Protein AF-A0A7S3CFL9-F1 (afdb_monomer_lite)

Sequence (138 aa):
MNDPKVARIACIVLEFRRLSQVVSKYIDADWLRECELRRDAEGRRGGGTLLEVHCRWNQTSTATGRLSCSDPNLQAVTKYTQSLQAGGQGGGEKINIRDAFVAKQGATRLLALDYSQIEIRLLAHLSGCGKLCGVLNA

Foldseek 3Di:
DPDVVVVVVVVVVVLVVVVVVCCDQQPVDVLVVVQVVVDVVVPPPPVDPDTDHDWDWDQPPDPVRDIFTPSPGPVPQDPDWRWQPDPPDDDTDTDHSCVSDADDPPDDGDDDDDDDPVVLVVVCVVVVPPVSVVVVVD

InterPro domains:
  IPR001098 DNA-directed DNA polymerase, family A, palm domain [PF00476] (8-134)
  IPR002298 DNA polymerase A [PR00868] (53-75)
  IPR002298 DNA polymerase A [PR00868] (109-132)
  IPR002298 DNA polymerase A [PTHR10133] (9-138)
  IPR043502 DNA/RNA polymerase superfamily [SSF56672] (9-137)

Structure (mmCIF, N/CA/C/O backbone):
data_AF-A0A7S3CFL9-F1
#
_entry.id   AF-A0A7S3CFL9-F1
#
loop_
_atom_site.group_PDB
_atom_site.id
_atom_site.type_symbol
_atom_site.label_atom_id
_atom_site.label_alt_id
_atom_site.label_comp_id
_atom_site.label_asym_id
_atom_site.label_entity_id
_atom_site.label_seq_id
_atom_site.pdbx_PDB_ins_code
_atom_site.Cartn_x
_atom_site.Cartn_y
_atom_site.Cartn_z
_atom_site.occupancy
_atom_site.B_iso_or_equiv
_atom_site.auth_seq_id
_atom_site.auth_comp_id
_atom_site.auth_asym_id
_atom_site.auth_atom_id
_atom_site.pdbx_PDB_model_num
ATOM 1 N N . MET A 1 1 ? 33.555 -9.089 11.979 1.00 52.19 1 MET A N 1
ATOM 2 C CA . MET A 1 1 ? 32.338 -8.713 11.219 1.00 52.19 1 MET A CA 1
ATOM 3 C C . MET A 1 1 ? 31.111 -9.593 11.501 1.00 52.19 1 MET A C 1
ATOM 5 O O . MET A 1 1 ? 30.032 -9.160 11.137 1.00 52.19 1 MET A O 1
ATOM 9 N N . ASN A 1 2 ? 31.220 -10.734 12.204 1.00 67.50 2 ASN A N 1
ATOM 10 C CA . ASN A 1 2 ? 30.080 -11.570 12.636 1.00 67.50 2 ASN A CA 1
ATOM 11 C C . ASN A 1 2 ? 29.977 -11.640 14.173 1.00 67.50 2 ASN A C 1
ATOM 13 O O . ASN A 1 2 ? 29.961 -12.722 14.750 1.00 67.50 2 ASN A O 1
ATOM 17 N N . ASP A 1 3 ? 29.973 -10.494 14.864 1.00 84.56 3 ASP A N 1
ATOM 18 C CA . ASP A 1 3 ? 29.689 -10.519 16.304 1.00 84.56 3 ASP A 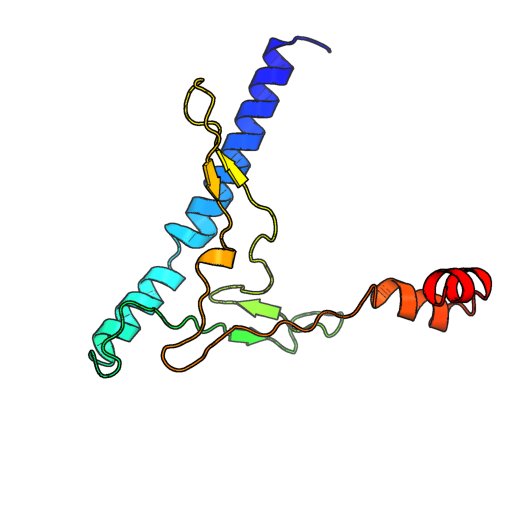CA 1
ATOM 19 C C . ASP A 1 3 ? 28.167 -10.695 16.500 1.00 84.56 3 ASP A C 1
ATOM 21 O O . ASP A 1 3 ? 27.397 -9.822 16.074 1.00 84.56 3 ASP A O 1
ATOM 25 N N . PRO A 1 4 ? 27.704 -11.792 17.129 1.00 84.06 4 PRO A N 1
ATOM 26 C CA . PRO A 1 4 ? 26.281 -12.035 17.363 1.00 84.06 4 PRO A CA 1
ATOM 27 C C . PRO A 1 4 ? 25.609 -10.925 18.186 1.00 84.06 4 PRO A C 1
ATOM 29 O O . PRO A 1 4 ? 24.405 -10.704 18.050 1.00 84.06 4 PRO A O 1
ATOM 32 N N . LYS A 1 5 ? 26.363 -10.173 18.999 1.00 85.94 5 LYS A N 1
ATOM 33 C CA . LYS A 1 5 ? 25.841 -9.008 19.727 1.00 85.94 5 LYS A CA 1
ATOM 34 C C . LYS A 1 5 ? 25.504 -7.856 18.785 1.00 85.94 5 LYS A C 1
ATOM 36 O O . LYS A 1 5 ? 24.455 -7.237 18.944 1.00 85.94 5 LYS A O 1
ATOM 41 N N . VAL A 1 6 ? 26.343 -7.600 17.780 1.00 87.50 6 VAL A N 1
ATOM 42 C CA . VAL A 1 6 ? 26.111 -6.542 16.781 1.00 87.50 6 VAL A CA 1
ATOM 43 C C . VAL A 1 6 ? 24.888 -6.873 15.928 1.00 87.50 6 VAL A C 1
ATOM 45 O O . VAL A 1 6 ? 24.036 -6.009 15.725 1.00 87.50 6 VAL A O 1
ATOM 48 N N . ALA A 1 7 ? 24.744 -8.133 15.506 1.00 86.62 7 ALA A N 1
ATOM 49 C CA . ALA A 1 7 ? 23.555 -8.591 14.788 1.00 86.62 7 ALA A CA 1
ATOM 50 C C . ALA A 1 7 ? 22.275 -8.402 15.623 1.00 86.62 7 ALA A C 1
ATOM 52 O O . ALA A 1 7 ? 21.272 -7.894 15.123 1.00 86.62 7 ALA A O 1
ATOM 53 N N . ARG A 1 8 ? 22.324 -8.730 16.921 1.00 87.12 8 ARG A N 1
ATOM 54 C CA . ARG A 1 8 ? 21.188 -8.546 17.834 1.00 87.12 8 ARG A CA 1
ATOM 55 C C . ARG A 1 8 ? 20.805 -7.075 18.008 1.00 87.12 8 ARG A C 1
ATOM 57 O O . ARG A 1 8 ? 19.620 -6.757 17.965 1.00 87.12 8 ARG A O 1
ATOM 64 N N . ILE A 1 9 ? 21.784 -6.183 18.167 1.00 89.69 9 ILE A N 1
ATOM 65 C CA . ILE A 1 9 ? 21.538 -4.735 18.262 1.00 89.69 9 ILE A CA 1
ATOM 66 C C . ILE A 1 9 ? 20.905 -4.218 16.967 1.00 89.69 9 ILE A C 1
ATOM 68 O O . ILE A 1 9 ? 19.914 -3.496 17.027 1.00 89.69 9 ILE A O 1
ATOM 72 N N . ALA A 1 10 ? 21.421 -4.622 15.803 1.00 89.56 10 ALA A N 1
ATOM 73 C CA . ALA A 1 10 ? 20.856 -4.225 14.516 1.00 89.56 10 ALA A CA 1
ATOM 74 C C . ALA A 1 10 ? 19.385 -4.657 14.377 1.00 89.56 10 ALA A C 1
ATOM 76 O O . ALA A 1 10 ? 18.551 -3.846 13.978 1.00 89.56 10 ALA A O 1
ATOM 77 N N . CYS A 1 11 ? 19.044 -5.889 14.772 1.00 87.06 11 CYS A N 1
ATOM 78 C CA . CYS A 1 11 ? 17.658 -6.363 14.782 1.00 87.06 11 CYS A CA 1
ATOM 79 C C . CYS A 1 11 ? 16.757 -5.509 15.684 1.00 87.06 11 CYS A C 1
ATOM 81 O O . CYS A 1 11 ? 15.701 -5.069 15.233 1.00 87.06 11 CYS A O 1
ATOM 83 N N . ILE A 1 12 ? 17.195 -5.217 16.914 1.00 88.56 12 ILE A N 1
ATOM 84 C CA . ILE A 1 12 ? 16.436 -4.380 17.860 1.00 88.56 12 ILE A CA 1
ATOM 85 C C . ILE A 1 12 ? 16.226 -2.973 17.291 1.00 88.56 12 ILE A C 1
ATOM 87 O O . ILE A 1 12 ? 15.127 -2.429 17.362 1.00 88.56 12 ILE A O 1
ATOM 91 N N . VAL A 1 13 ? 17.256 -2.381 16.682 1.00 91.38 13 VAL A N 1
ATOM 92 C CA . VAL A 1 13 ? 17.153 -1.051 16.065 1.00 91.38 13 VAL A CA 1
ATOM 93 C C . VAL A 1 13 ? 16.155 -1.057 14.904 1.00 91.38 13 VAL A C 1
ATOM 95 O O . VAL A 1 13 ? 15.368 -0.120 14.774 1.00 91.38 13 VAL A O 1
ATOM 98 N N . LEU A 1 14 ? 16.156 -2.092 14.059 1.00 89.31 14 LEU A N 1
ATOM 99 C CA . LEU A 1 14 ? 15.204 -2.209 12.951 1.00 89.31 14 LEU A CA 1
ATOM 100 C C . LEU A 1 14 ? 13.766 -2.390 13.443 1.00 89.31 14 LEU A C 1
ATOM 102 O O . LEU A 1 14 ? 12.858 -1.760 12.898 1.00 89.31 14 LEU A O 1
ATOM 106 N N . GLU A 1 15 ? 13.563 -3.204 14.478 1.00 85.12 15 GLU A N 1
ATOM 107 C CA . GLU A 1 15 ? 12.259 -3.391 15.114 1.00 85.12 15 GLU A CA 1
ATOM 108 C C . GLU A 1 15 ? 11.751 -2.080 15.721 1.00 85.12 15 GLU A C 1
ATOM 110 O O . GLU A 1 15 ? 10.653 -1.635 15.386 1.00 85.12 15 GLU A O 1
ATOM 115 N N . PHE A 1 16 ? 12.586 -1.398 16.509 1.00 88.56 16 PHE A N 1
ATOM 116 C CA . PHE A 1 16 ? 12.258 -0.098 17.085 1.00 88.56 16 PHE A CA 1
ATOM 117 C C . PHE A 1 16 ? 11.875 0.918 16.004 1.00 88.56 16 PHE A C 1
ATOM 119 O O . PHE A 1 16 ? 10.791 1.491 16.057 1.00 88.56 16 PHE A O 1
ATOM 126 N N . ARG A 1 17 ? 12.703 1.093 14.963 1.00 90.38 17 ARG A N 1
ATOM 127 C CA . ARG A 1 17 ? 12.413 2.035 13.864 1.00 90.38 17 ARG A CA 1
ATOM 128 C C . ARG A 1 17 ? 11.086 1.727 13.179 1.00 90.38 17 ARG A C 1
ATOM 130 O O . ARG A 1 17 ? 10.352 2.648 12.822 1.00 90.38 17 ARG A O 1
ATOM 137 N N . ARG A 1 18 ? 10.785 0.442 12.982 1.00 85.69 18 ARG A N 1
ATOM 138 C CA . ARG A 1 18 ? 9.550 -0.012 12.341 1.00 85.69 18 ARG A CA 1
ATOM 139 C C . ARG A 1 18 ? 8.317 0.314 13.189 1.00 85.69 18 ARG A C 1
ATOM 141 O O . ARG A 1 18 ? 7.326 0.787 12.628 1.00 85.69 18 ARG A O 1
ATOM 148 N N . LEU A 1 19 ? 8.393 0.098 14.502 1.00 86.19 19 LEU A N 1
ATOM 149 C CA . LEU A 1 19 ? 7.313 0.401 15.444 1.00 86.19 19 LEU A CA 1
ATOM 150 C C . LEU A 1 19 ? 7.129 1.906 15.632 1.00 86.19 19 LEU A C 1
ATOM 152 O O . LEU A 1 19 ? 6.021 2.409 15.462 1.00 86.19 19 LEU A O 1
ATOM 156 N N . SER A 1 20 ? 8.214 2.643 15.879 1.00 89.56 20 SER A N 1
ATOM 157 C CA . SER A 1 20 ? 8.176 4.101 16.022 1.00 89.56 20 SER A CA 1
ATOM 158 C C . SER A 1 20 ? 7.594 4.779 14.786 1.00 89.56 20 SER A C 1
ATOM 160 O O . SER A 1 20 ? 6.827 5.728 14.917 1.00 89.56 20 SER A O 1
ATOM 162 N N . GLN A 1 21 ? 7.896 4.274 13.582 1.00 88.12 21 GLN A N 1
ATOM 163 C CA . GLN A 1 21 ? 7.287 4.789 12.359 1.00 88.12 21 GLN A CA 1
ATOM 164 C C . GLN A 1 21 ? 5.761 4.628 12.373 1.00 88.12 21 GLN A C 1
ATOM 166 O O . GLN A 1 21 ? 5.058 5.536 11.941 1.00 88.12 21 GLN A O 1
ATOM 171 N N . VAL A 1 22 ? 5.245 3.476 12.803 1.00 86.69 22 VAL A N 1
ATOM 172 C CA . VAL A 1 22 ? 3.799 3.227 12.808 1.00 86.69 22 VAL A CA 1
ATOM 173 C C . VAL A 1 22 ? 3.094 4.084 13.843 1.00 86.69 22 VAL A C 1
ATOM 175 O O . VAL A 1 22 ? 2.115 4.740 13.497 1.00 86.69 22 VAL A O 1
ATOM 178 N N . VAL A 1 23 ? 3.617 4.115 15.069 1.00 88.31 23 VAL A N 1
ATOM 179 C CA . VAL A 1 23 ? 3.050 4.917 16.157 1.00 88.31 23 VAL A CA 1
ATOM 180 C C . VAL A 1 23 ? 2.983 6.383 15.736 1.00 88.31 23 VAL A C 1
ATOM 182 O O . VAL A 1 23 ? 1.900 6.954 15.678 1.00 88.31 23 VAL A O 1
ATOM 185 N N . SER A 1 24 ? 4.111 6.949 15.301 1.00 90.00 24 SER A N 1
ATOM 186 C CA . SER A 1 24 ? 4.187 8.358 14.910 1.00 90.00 24 SER A CA 1
ATOM 187 C C . SER A 1 24 ? 3.316 8.708 13.696 1.00 90.00 24 SER A C 1
ATOM 189 O O . SER A 1 24 ? 2.783 9.810 13.632 1.00 90.00 24 SER A O 1
ATOM 191 N N . LYS A 1 25 ? 3.164 7.807 12.713 1.00 87.88 25 LYS A N 1
ATOM 192 C CA . LYS A 1 25 ? 2.408 8.111 11.482 1.00 87.88 25 LYS A CA 1
ATOM 193 C C . LYS A 1 25 ? 0.904 7.877 11.585 1.00 87.88 25 LYS A C 1
ATOM 195 O O . LYS A 1 25 ? 0.166 8.501 10.819 1.00 87.88 25 LYS A O 1
ATOM 200 N N . TYR A 1 26 ? 0.461 6.951 12.437 1.00 87.06 26 TYR A N 1
ATOM 201 C CA . TYR A 1 26 ? -0.928 6.481 12.425 1.00 87.06 26 TYR A CA 1
ATOM 202 C C . TYR A 1 26 ? -1.641 6.539 13.775 1.00 87.06 26 TYR A C 1
ATOM 204 O O . TYR A 1 26 ? -2.866 6.575 13.770 1.00 87.06 26 TYR A O 1
ATOM 212 N N . ILE A 1 27 ? -0.916 6.528 14.897 1.00 86.12 27 ILE A N 1
ATOM 213 C CA . ILE A 1 27 ? -1.514 6.549 16.241 1.00 86.12 27 ILE A CA 1
ATOM 214 C C . ILE A 1 27 ? -1.426 7.963 16.816 1.00 86.12 27 ILE A C 1
ATOM 216 O O . ILE A 1 27 ? -2.452 8.582 17.070 1.00 86.12 27 ILE A O 1
ATOM 220 N N . ASP A 1 28 ? -0.217 8.516 16.904 1.00 89.06 28 ASP A N 1
ATOM 221 C CA . ASP A 1 28 ? 0.038 9.861 17.444 1.00 89.06 28 ASP A CA 1
ATOM 222 C C . ASP A 1 28 ? -0.056 10.942 16.358 1.00 89.06 28 ASP A C 1
ATOM 224 O O . ASP A 1 28 ? 0.674 11.932 16.361 1.00 89.06 28 ASP A O 1
ATOM 228 N N . ALA A 1 29 ? -0.901 10.715 15.357 1.00 88.62 29 ALA A N 1
ATOM 229 C CA . ALA A 1 29 ? -0.913 11.530 14.161 1.00 88.62 29 ALA A CA 1
ATOM 230 C C . ALA A 1 29 ? -1.923 12.679 14.262 1.00 88.62 29 ALA A C 1
ATOM 232 O O . ALA A 1 29 ? -3.098 12.460 14.559 1.00 88.62 29 ALA A O 1
ATOM 233 N N . ASP A 1 30 ? -1.494 13.894 13.914 1.00 88.81 30 ASP A N 1
ATOM 234 C CA . ASP A 1 30 ? -2.329 15.104 13.988 1.00 88.81 30 ASP A CA 1
ATOM 235 C C . ASP A 1 30 ? -3.635 14.986 13.186 1.00 88.81 30 ASP A C 1
ATOM 237 O O . ASP A 1 30 ? -4.687 15.468 13.607 1.00 88.81 30 ASP A O 1
ATOM 241 N N . TRP A 1 31 ? -3.595 14.283 12.051 1.00 89.75 31 TRP A N 1
ATOM 242 C CA . TRP A 1 31 ? -4.774 14.061 11.213 1.00 89.75 31 TRP A CA 1
ATOM 243 C C . TRP A 1 31 ? -5.851 13.227 11.919 1.00 89.75 31 TRP A C 1
ATOM 245 O O . TRP A 1 31 ? -7.037 13.432 11.666 1.00 89.75 31 TRP A O 1
ATOM 255 N N . LEU A 1 32 ? -5.471 12.303 12.811 1.00 89.62 32 LEU A N 1
ATOM 256 C CA . LEU A 1 32 ? -6.428 11.504 13.577 1.00 89.62 32 LEU A CA 1
ATOM 257 C C . LEU A 1 32 ? -7.150 12.398 14.584 1.00 89.62 32 LEU A C 1
ATOM 259 O O . LEU A 1 32 ? -8.377 12.360 14.682 1.00 89.62 32 LEU A O 1
ATOM 263 N N . ARG A 1 33 ? -6.394 13.274 15.254 1.00 87.44 33 ARG A N 1
ATOM 264 C CA . ARG A 1 33 ? -6.944 14.270 16.173 1.00 87.44 33 ARG A CA 1
ATOM 265 C C . ARG A 1 33 ? -7.896 15.232 15.468 1.00 87.44 33 ARG A C 1
ATOM 267 O O . ARG A 1 33 ? -8.954 15.554 16.003 1.00 87.44 33 ARG A O 1
ATOM 274 N N . GLU A 1 34 ? -7.556 15.671 14.261 1.00 87.50 34 GLU A N 1
ATOM 275 C CA . GLU A 1 34 ? -8.437 16.521 13.460 1.00 87.50 34 GLU A CA 1
ATOM 276 C C . GLU A 1 34 ? -9.751 15.806 13.101 1.00 87.50 34 GLU A C 1
ATOM 278 O O . GLU A 1 34 ? -10.822 16.410 13.187 1.00 87.50 34 GLU A O 1
ATOM 283 N N . CYS A 1 35 ? -9.698 14.512 12.766 1.00 87.69 35 CYS A N 1
ATOM 284 C CA . CYS A 1 35 ? -10.900 13.715 12.507 1.00 87.69 35 CYS A CA 1
ATOM 285 C C . CYS A 1 35 ? -11.807 13.626 13.748 1.00 87.69 35 CYS A C 1
ATOM 287 O O . CYS A 1 35 ? -13.025 13.763 13.624 1.00 87.69 35 CYS A O 1
ATOM 289 N N . GLU A 1 36 ? -11.233 13.440 14.943 1.00 85.38 36 GLU A N 1
ATOM 290 C CA . GLU A 1 36 ? -11.988 13.448 16.206 1.00 85.38 36 GLU A CA 1
ATOM 291 C C . GLU A 1 36 ? -12.703 14.783 16.440 1.00 85.38 36 GLU A C 1
ATOM 293 O O . GLU A 1 36 ? -13.895 14.801 16.750 1.00 85.38 36 GLU A O 1
ATOM 298 N N . LEU A 1 37 ? -11.992 15.897 16.247 1.00 85.88 37 LEU A N 1
ATOM 299 C CA . LEU A 1 37 ? -12.542 17.240 16.436 1.00 85.88 37 LEU A CA 1
ATOM 300 C C . LEU A 1 37 ? -13.691 17.533 15.463 1.00 85.88 37 LEU A C 1
ATOM 302 O O . LEU A 1 37 ? -14.702 18.109 15.864 1.00 85.88 37 LEU A O 1
ATOM 306 N N . ARG A 1 38 ? -13.565 17.116 14.195 1.00 84.56 38 ARG A N 1
ATOM 307 C CA . ARG A 1 38 ? -14.629 17.278 13.188 1.00 84.56 38 ARG A CA 1
ATOM 308 C C . ARG A 1 38 ? -15.884 16.490 13.555 1.00 84.56 38 ARG A C 1
ATOM 310 O O . ARG A 1 38 ? -16.976 17.051 13.509 1.00 84.56 38 ARG A O 1
ATOM 317 N N . ARG A 1 39 ? -15.731 15.234 13.994 1.00 82.50 39 ARG A N 1
ATOM 318 C CA . ARG A 1 39 ? -16.849 14.413 14.492 1.00 82.50 39 ARG A CA 1
ATOM 319 C C . ARG A 1 39 ? -17.594 15.124 15.626 1.00 82.50 39 ARG A C 1
ATOM 321 O O . ARG A 1 39 ? -18.822 15.129 15.647 1.00 82.50 39 ARG A O 1
ATOM 328 N N . ASP A 1 40 ? -16.862 15.710 16.570 1.00 79.06 40 ASP A N 1
ATOM 329 C CA . ASP A 1 40 ? -17.467 16.377 17.724 1.00 79.06 40 ASP A CA 1
ATOM 330 C C . ASP A 1 40 ? -18.189 17.679 17.321 1.00 79.06 40 ASP A C 1
ATOM 332 O O . ASP A 1 40 ? -19.256 17.981 17.860 1.00 79.06 40 ASP A O 1
ATOM 336 N N . ALA A 1 41 ? -17.663 18.409 16.329 1.00 79.44 41 ALA A N 1
ATOM 337 C CA . ALA A 1 41 ? -18.249 19.646 15.805 1.00 79.44 41 ALA A CA 1
ATOM 338 C C . ALA A 1 41 ? -19.519 19.427 14.959 1.00 79.44 41 ALA A C 1
ATOM 340 O O . ALA A 1 41 ? -20.461 20.213 15.049 1.00 79.44 41 ALA A O 1
ATOM 341 N N . GLU A 1 42 ? -19.582 18.357 14.162 1.00 71.12 42 GLU A N 1
ATOM 342 C CA . GLU A 1 42 ? -20.754 18.025 13.329 1.00 71.12 42 GLU A CA 1
ATOM 343 C C . GLU A 1 42 ? -21.936 17.456 14.147 1.00 71.12 42 GLU A C 1
ATOM 345 O O . GLU A 1 42 ? -23.040 17.237 13.629 1.00 71.12 42 GLU A O 1
ATOM 350 N N . GLY A 1 43 ? -21.729 17.275 15.456 1.00 63.31 43 GLY A N 1
ATOM 351 C CA . GLY A 1 43 ? -22.655 16.627 16.374 1.00 63.31 43 GLY A CA 1
ATOM 352 C C . GLY A 1 43 ? -22.766 15.124 16.100 1.00 63.31 43 GLY A C 1
ATOM 353 O O . GLY A 1 43 ? -22.441 14.630 15.024 1.00 63.31 43 GLY A O 1
ATOM 354 N N . ARG A 1 44 ? -23.301 14.356 17.061 1.00 58.16 44 ARG A N 1
ATOM 355 C CA . ARG A 1 44 ? -23.576 12.906 16.912 1.00 58.16 44 ARG A CA 1
ATOM 356 C C . ARG A 1 44 ? -24.687 12.585 15.886 1.00 58.16 44 ARG A C 1
ATOM 358 O O . ARG A 1 44 ? -25.488 11.682 16.108 1.00 58.16 44 ARG A O 1
ATOM 365 N N . ARG A 1 45 ? -24.796 13.320 14.773 1.00 51.84 45 ARG A N 1
ATOM 366 C CA . ARG A 1 45 ? -25.765 13.050 13.696 1.00 51.84 45 ARG A CA 1
ATOM 367 C C . ARG A 1 45 ? -25.519 11.702 13.013 1.00 51.84 45 ARG A C 1
ATOM 369 O O . ARG A 1 45 ? -26.451 11.146 12.443 1.00 51.84 45 ARG A O 1
ATOM 376 N N . GLY A 1 46 ? -24.320 11.135 13.138 1.00 51.72 46 GLY A N 1
ATOM 377 C CA . GLY A 1 46 ? -24.077 9.704 12.975 1.00 51.72 46 GLY A CA 1
ATOM 378 C C . GLY A 1 46 ? -23.783 9.093 14.340 1.00 51.72 46 GLY A C 1
ATOM 379 O O . GLY A 1 46 ? -22.701 9.304 14.871 1.00 51.72 46 GLY A O 1
ATOM 380 N N . GLY A 1 47 ? -24.721 8.360 14.940 1.00 49.25 47 GLY A N 1
ATOM 381 C CA . GLY A 1 47 ? -24.569 7.721 16.259 1.00 49.25 47 GLY A CA 1
ATOM 382 C C . GLY A 1 47 ? -23.542 6.576 16.328 1.00 49.25 47 GLY A C 1
ATOM 383 O O . GLY A 1 47 ? -23.765 5.614 17.054 1.00 49.25 47 GLY A O 1
ATOM 384 N N . GLY A 1 48 ? -22.452 6.641 15.561 1.00 62.75 48 GLY A N 1
ATOM 385 C CA . GLY A 1 48 ? -21.427 5.607 15.459 1.00 62.75 48 GLY A CA 1
ATOM 386 C C . GLY A 1 48 ? -20.080 6.040 16.041 1.00 62.75 48 GLY A C 1
ATOM 387 O O . GLY A 1 48 ? -19.709 7.208 16.004 1.00 62.75 48 GLY A O 1
ATOM 388 N N . THR A 1 49 ? -19.317 5.070 16.542 1.00 73.56 49 THR A N 1
ATOM 389 C CA . THR A 1 49 ? -17.958 5.236 17.099 1.00 73.56 49 THR A CA 1
ATOM 390 C C . THR A 1 49 ? -16.883 5.476 16.023 1.00 73.56 49 THR A C 1
ATOM 392 O O . THR A 1 49 ? -15.706 5.606 16.342 1.00 73.56 49 THR A O 1
ATOM 395 N N . LEU A 1 50 ? -17.260 5.510 14.740 1.00 81.88 50 LEU A N 1
ATOM 396 C CA . LEU A 1 50 ? -16.333 5.586 13.609 1.00 81.88 50 LEU A CA 1
ATOM 397 C C . LEU A 1 50 ? -15.945 7.030 13.275 1.00 81.88 50 LEU A C 1
ATOM 399 O O . LEU A 1 50 ? -16.761 7.944 13.378 1.00 81.88 50 LEU A O 1
ATOM 403 N N . LEU A 1 51 ? -14.702 7.208 12.829 1.00 86.75 51 LEU A N 1
ATOM 404 C CA . LEU A 1 51 ? -14.174 8.467 12.306 1.00 86.75 51 LEU A CA 1
ATOM 405 C C . LEU A 1 51 ? -14.090 8.397 10.780 1.00 86.75 51 LEU A C 1
ATOM 407 O O . LEU A 1 51 ? -13.625 7.398 10.230 1.00 86.75 51 LEU A O 1
ATOM 411 N N . GLU A 1 52 ? -14.517 9.460 10.098 1.00 86.88 52 GLU A N 1
ATOM 412 C CA . GLU A 1 52 ? -14.349 9.591 8.649 1.00 86.88 52 GLU A CA 1
ATOM 413 C C . GLU A 1 52 ? -13.020 10.282 8.341 1.00 86.88 52 GLU A C 1
ATOM 415 O O . GLU A 1 52 ? -12.740 11.383 8.817 1.00 86.88 52 GLU A O 1
ATOM 420 N N . VAL A 1 53 ? -12.185 9.618 7.540 1.00 89.06 53 VAL A N 1
ATOM 421 C CA . VAL A 1 53 ? -10.867 10.127 7.156 1.00 89.06 53 VAL A CA 1
ATOM 422 C C . VAL A 1 53 ? -10.946 10.717 5.755 1.00 89.06 53 VAL A C 1
ATOM 424 O O . VAL A 1 53 ? -11.226 10.012 4.786 1.00 89.06 53 VAL A O 1
ATOM 427 N N . HIS A 1 54 ? -10.647 12.008 5.640 1.00 89.44 54 HIS A N 1
ATOM 428 C CA . HIS A 1 54 ? -10.586 12.717 4.364 1.00 89.44 54 HIS A CA 1
ATOM 429 C C . HIS A 1 54 ? -9.139 13.063 4.046 1.00 89.44 54 HIS A C 1
ATOM 431 O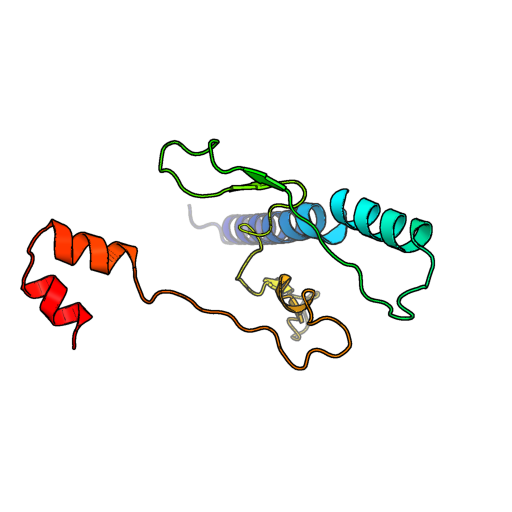 O . HIS A 1 54 ? -8.481 13.690 4.865 1.00 89.44 54 HIS A O 1
ATOM 437 N N . CYS A 1 55 ? -8.667 12.700 2.854 1.00 92.31 55 CYS A N 1
ATOM 438 C CA . CYS A 1 55 ? -7.370 13.135 2.343 1.00 92.31 55 CYS A CA 1
ATOM 439 C C . CYS A 1 55 ? -7.542 14.198 1.253 1.00 92.31 55 CYS A C 1
ATOM 441 O O . CYS A 1 55 ? -8.573 14.269 0.578 1.00 92.31 55 CYS A O 1
ATOM 443 N N . ARG A 1 56 ? -6.513 15.022 1.064 1.00 92.94 56 ARG A N 1
ATOM 444 C CA . ARG A 1 56 ? -6.428 16.002 -0.021 1.00 92.94 56 ARG A CA 1
ATOM 445 C C . ARG A 1 56 ? -5.689 15.389 -1.199 1.00 92.94 56 ARG A C 1
ATOM 447 O O . ARG A 1 56 ? -4.554 14.945 -1.049 1.00 92.94 56 ARG A O 1
ATOM 454 N N . TRP A 1 57 ? -6.326 15.372 -2.365 1.00 95.38 57 TRP A N 1
ATOM 455 C CA . TRP A 1 57 ? -5.738 14.849 -3.597 1.00 95.38 57 TRP A CA 1
ATOM 456 C C . TRP A 1 57 ? -5.016 15.948 -4.372 1.00 95.38 57 TRP A C 1
ATOM 458 O O . TRP A 1 57 ? -5.589 16.995 -4.658 1.00 95.38 57 TRP A O 1
ATOM 468 N N . ASN A 1 58 ? -3.776 15.674 -4.766 1.00 94.00 58 ASN A N 1
ATOM 469 C CA . ASN A 1 58 ? -2.947 16.566 -5.562 1.00 94.00 58 ASN A CA 1
ATOM 470 C C . ASN A 1 58 ? -2.687 15.915 -6.925 1.00 94.00 58 ASN A C 1
ATOM 472 O O . ASN A 1 58 ? -1.948 14.932 -7.031 1.00 94.00 58 ASN A O 1
ATOM 476 N N . GLN A 1 59 ? -3.305 16.466 -7.969 1.00 94.00 59 GLN A N 1
ATOM 477 C CA . GLN A 1 59 ? -3.226 15.925 -9.329 1.00 94.00 59 GLN A CA 1
ATOM 478 C C . GLN A 1 59 ? -1.957 16.351 -10.075 1.00 94.00 59 GLN A C 1
ATOM 480 O O . GLN A 1 59 ? -1.409 15.579 -10.853 1.00 94.00 59 GLN A O 1
ATOM 485 N N . THR A 1 60 ? -1.479 17.572 -9.839 1.00 92.69 60 THR A N 1
ATOM 486 C CA . THR A 1 60 ? -0.395 18.197 -10.616 1.00 92.69 60 THR A CA 1
ATOM 487 C C . THR A 1 60 ? 0.972 18.112 -9.943 1.00 92.69 60 THR A C 1
ATOM 489 O O . THR A 1 60 ? 1.953 18.618 -10.478 1.00 92.69 60 THR A O 1
ATOM 492 N N . SER A 1 61 ? 1.063 17.493 -8.764 1.00 90.31 61 SER A N 1
ATOM 493 C CA . SER A 1 61 ? 2.286 17.535 -7.958 1.00 90.31 61 SER A CA 1
ATOM 494 C C . SER A 1 61 ? 3.377 16.575 -8.434 1.00 90.31 61 SER A C 1
ATOM 496 O O . SER A 1 61 ? 4.548 16.802 -8.139 1.00 90.31 61 SER A O 1
ATOM 498 N N . THR A 1 62 ? 3.026 15.479 -9.118 1.00 91.50 62 THR A N 1
ATOM 499 C CA . THR A 1 62 ? 4.008 14.468 -9.533 1.00 91.50 62 THR A CA 1
ATOM 500 C C . THR A 1 62 ? 4.386 14.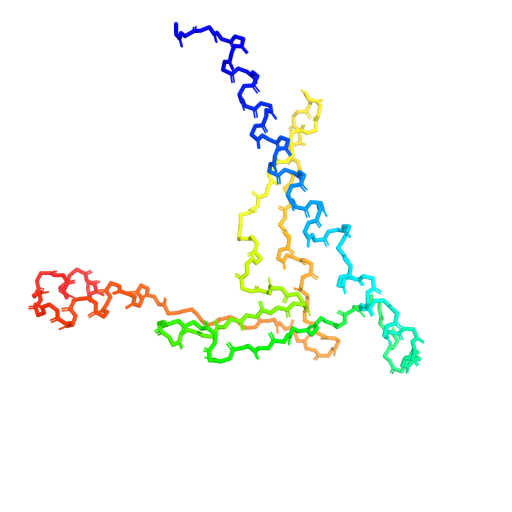635 -11.003 1.00 91.50 62 THR A C 1
ATOM 502 O O . THR A 1 62 ? 3.530 14.755 -11.876 1.00 91.50 62 THR A O 1
ATOM 505 N N . ALA A 1 63 ? 5.688 14.574 -11.298 1.00 94.44 63 ALA A N 1
ATOM 506 C CA . ALA A 1 63 ? 6.200 14.684 -12.667 1.00 94.44 63 ALA A CA 1
ATOM 507 C C . ALA A 1 63 ? 5.748 13.530 -13.584 1.00 94.44 63 ALA A C 1
ATOM 509 O O . ALA A 1 63 ? 5.735 13.669 -14.801 1.00 94.44 63 ALA A O 1
ATOM 510 N N . THR A 1 64 ? 5.378 12.383 -13.006 1.00 93.25 64 THR A N 1
ATOM 511 C CA . THR A 1 64 ? 4.921 11.197 -13.747 1.00 93.25 64 THR A CA 1
ATOM 512 C C . THR A 1 64 ? 3.427 11.224 -14.069 1.00 93.25 64 THR A C 1
ATOM 514 O O . THR A 1 64 ? 2.941 10.307 -14.725 1.00 93.25 64 THR A O 1
ATOM 517 N N . GLY A 1 65 ? 2.684 12.225 -13.579 1.00 92.69 65 GLY A N 1
ATOM 518 C CA . GLY A 1 65 ? 1.228 12.299 -13.719 1.00 92.69 65 GLY A CA 1
ATOM 519 C C . GLY A 1 65 ? 0.445 11.395 -12.756 1.00 92.69 65 GLY A C 1
ATOM 520 O O . GLY A 1 65 ? -0.770 11.271 -12.881 1.00 92.69 65 GLY A O 1
ATOM 521 N N . ARG A 1 66 ? 1.106 10.759 -11.779 1.00 94.44 66 ARG A N 1
ATOM 522 C CA . ARG A 1 66 ? 0.438 10.024 -10.691 1.00 94.44 66 ARG A CA 1
ATOM 523 C C . ARG A 1 66 ? -0.291 10.993 -9.752 1.00 94.44 66 ARG A C 1
ATOM 525 O O . ARG A 1 66 ? 0.250 12.034 -9.384 1.00 94.44 66 ARG A O 1
ATOM 532 N N . LEU A 1 67 ? -1.477 10.613 -9.278 1.00 95.06 67 LEU A N 1
ATOM 533 C CA . LEU A 1 67 ? -2.116 11.313 -8.162 1.00 95.06 67 LEU A CA 1
ATOM 534 C C . LEU A 1 67 ? -1.282 11.121 -6.892 1.00 95.06 67 LEU A C 1
ATOM 536 O O . LEU A 1 67 ? -0.773 10.024 -6.650 1.00 95.06 67 LEU A O 1
ATOM 540 N N . SER A 1 68 ? -1.190 12.153 -6.059 1.00 94.88 68 SER A N 1
ATOM 541 C CA . SER A 1 68 ? -0.699 12.019 -4.685 1.00 94.88 68 SER A CA 1
ATOM 542 C C . SER A 1 68 ? -1.760 12.467 -3.685 1.00 94.88 68 SER A C 1
ATOM 544 O O . SER A 1 68 ? -2.658 13.227 -4.047 1.00 94.88 68 SER A O 1
ATOM 546 N N . CYS A 1 69 ? -1.682 12.004 -2.439 1.00 94.38 69 CYS A N 1
ATOM 547 C CA . CYS A 1 69 ? -2.570 12.467 -1.372 1.00 94.38 69 CYS A CA 1
ATOM 548 C C . CYS A 1 69 ? -1.805 12.925 -0.124 1.00 94.38 69 CYS A C 1
ATOM 550 O O . CYS A 1 69 ? -0.779 12.336 0.231 1.00 94.38 69 CYS A O 1
ATOM 552 N N . SER A 1 70 ? -2.330 13.944 0.555 1.00 92.06 70 SER A N 1
ATOM 553 C CA . SER A 1 70 ? -1.820 14.482 1.821 1.00 92.06 70 SER A CA 1
ATOM 554 C C . SER A 1 70 ? -2.939 14.658 2.851 1.00 92.06 70 SER A C 1
ATOM 556 O O . SER A 1 70 ? -4.119 14.632 2.506 1.00 92.06 70 SER A O 1
ATOM 558 N N . ASP A 1 71 ? -2.551 14.818 4.117 1.00 88.75 71 ASP A N 1
ATOM 559 C CA . ASP A 1 71 ? -3.428 15.160 5.245 1.00 88.75 71 ASP A CA 1
ATOM 560 C C . ASP A 1 71 ? -4.696 14.289 5.389 1.00 88.75 71 ASP A C 1
ATOM 562 O O . ASP A 1 71 ? -5.798 14.830 5.332 1.00 88.75 71 ASP A O 1
ATOM 566 N N . PRO A 1 72 ? -4.586 12.955 5.582 1.00 91.88 72 PRO A N 1
ATOM 567 C CA . PRO A 1 72 ? -3.379 12.120 5.592 1.00 91.88 72 PRO A CA 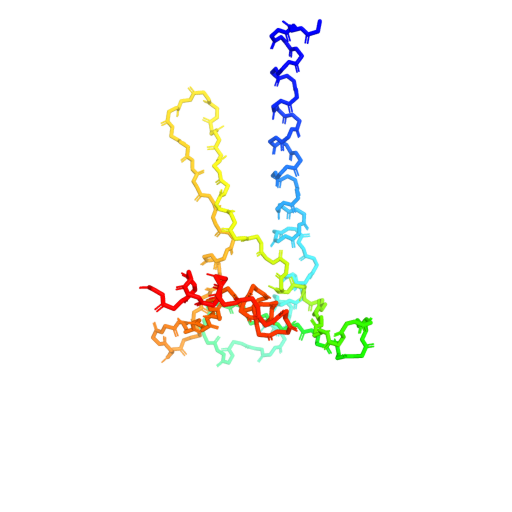1
ATOM 568 C C . PRO A 1 72 ? -3.037 11.486 4.234 1.00 91.88 72 PRO A C 1
ATOM 570 O O . PRO A 1 72 ? -3.872 11.355 3.341 1.00 91.88 72 PRO A O 1
ATOM 573 N N . ASN A 1 73 ? -1.803 10.988 4.094 1.00 91.25 73 ASN A N 1
ATOM 574 C CA . ASN A 1 73 ? -1.405 10.209 2.918 1.00 91.25 73 ASN A CA 1
ATOM 575 C C . ASN A 1 73 ? -1.904 8.751 3.007 1.00 91.25 73 ASN A C 1
ATOM 577 O O . ASN A 1 73 ? -1.212 7.868 3.523 1.00 91.25 73 ASN A O 1
ATOM 581 N N . LEU A 1 74 ? -3.094 8.497 2.456 1.00 91.38 74 LEU A N 1
ATOM 582 C CA . LEU A 1 74 ? -3.713 7.169 2.400 1.00 91.38 74 LEU A CA 1
ATOM 583 C C . LEU A 1 74 ? -3.023 6.198 1.424 1.00 91.38 74 LEU A C 1
ATOM 585 O O . LEU A 1 74 ? -3.122 4.984 1.596 1.00 91.38 74 LEU A O 1
ATOM 589 N N . GLN A 1 75 ? -2.266 6.691 0.440 1.00 92.19 75 GLN A N 1
ATOM 590 C CA . GLN A 1 75 ? -1.497 5.836 -0.476 1.00 92.19 75 GLN A CA 1
ATOM 591 C C . GLN A 1 75 ? -0.330 5.140 0.234 1.00 92.19 75 GLN A C 1
ATOM 593 O O . GLN A 1 75 ? 0.052 4.025 -0.123 1.00 92.19 75 GLN A O 1
ATOM 598 N N . ALA A 1 76 ? 0.240 5.789 1.251 1.00 88.44 76 ALA A N 1
ATOM 599 C CA . ALA A 1 76 ? 1.407 5.309 1.981 1.00 88.44 76 ALA A CA 1
ATOM 600 C C . ALA A 1 76 ? 1.066 4.412 3.188 1.00 88.44 76 ALA A C 1
ATOM 602 O O . ALA A 1 76 ? 1.966 4.077 3.962 1.00 88.44 76 ALA A O 1
ATOM 603 N N . VAL A 1 77 ? -0.197 4.008 3.383 1.00 89.19 77 VAL A N 1
ATOM 604 C CA . VAL A 1 77 ? -0.582 3.102 4.479 1.00 89.19 77 VAL A CA 1
ATOM 605 C C . VAL A 1 77 ? 0.088 1.742 4.288 1.00 89.19 77 VAL A C 1
ATOM 607 O O . VAL A 1 77 ? -0.129 1.055 3.281 1.00 89.19 77 VAL A O 1
ATOM 610 N N . THR A 1 78 ? 0.908 1.344 5.268 1.00 86.06 78 THR A N 1
ATOM 611 C CA . THR A 1 78 ? 1.663 0.084 5.223 1.00 86.06 78 THR A CA 1
ATOM 612 C C . THR A 1 78 ? 0.746 -1.103 4.930 1.00 86.06 78 THR A C 1
ATOM 614 O O . THR A 1 78 ? -0.283 -1.282 5.572 1.00 86.06 78 THR A O 1
ATOM 617 N N . LYS A 1 79 ? 1.128 -1.928 3.950 1.00 85.00 79 LYS A N 1
ATOM 618 C CA . LYS A 1 79 ? 0.462 -3.209 3.656 1.00 85.00 79 LYS A CA 1
ATOM 619 C C . LYS A 1 79 ? 0.955 -4.357 4.535 1.00 85.00 79 LYS A C 1
ATOM 621 O O . LYS A 1 79 ? 0.379 -5.435 4.521 1.00 85.00 79 LYS A O 1
ATOM 626 N N . TYR A 1 80 ? 2.076 -4.156 5.223 1.00 77.94 80 TYR A N 1
ATOM 627 C CA . TYR A 1 80 ? 2.731 -5.217 5.971 1.00 77.94 80 TYR A CA 1
ATOM 628 C C . TYR A 1 80 ? 2.189 -5.276 7.387 1.00 77.94 80 TYR A C 1
ATOM 630 O O . TYR A 1 80 ? 2.319 -4.305 8.138 1.00 77.94 80 TYR A O 1
ATOM 638 N N . THR A 1 81 ? 1.700 -6.450 7.765 1.00 78.62 81 THR A N 1
ATOM 639 C CA . THR A 1 81 ? 1.440 -6.800 9.155 1.00 78.62 81 THR A CA 1
ATOM 640 C C . THR A 1 81 ? 2.751 -6.766 9.940 1.00 78.62 81 THR A C 1
ATOM 642 O O . THR A 1 81 ? 3.765 -7.349 9.534 1.00 78.62 81 THR A O 1
ATOM 645 N N . GLN A 1 82 ? 2.763 -6.028 11.041 1.00 75.94 82 GLN A N 1
ATOM 646 C CA . GLN A 1 82 ? 3.885 -5.974 11.965 1.00 75.94 82 GLN A CA 1
ATOM 647 C C . GLN A 1 82 ? 3.691 -7.051 13.021 1.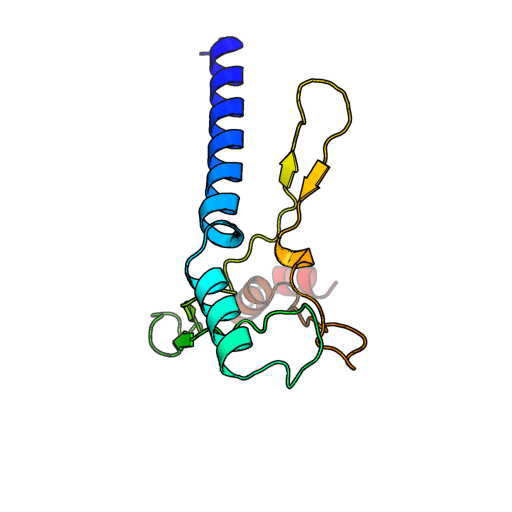00 75.94 82 GLN A C 1
ATOM 649 O O . GLN A 1 82 ? 2.626 -7.129 13.618 1.00 75.94 82 GLN A O 1
ATOM 654 N N . SER A 1 83 ? 4.696 -7.899 13.219 1.00 71.44 83 SER A N 1
ATOM 655 C CA . SER A 1 83 ? 4.701 -8.831 14.342 1.00 71.44 83 SER A CA 1
ATOM 656 C C . SER A 1 83 ? 5.395 -8.136 15.500 1.00 71.44 83 SER A C 1
ATOM 658 O O . SER A 1 83 ? 6.563 -7.782 15.373 1.00 71.44 83 SER A O 1
ATOM 660 N N . LEU A 1 84 ? 4.683 -7.948 16.600 1.00 68.44 84 LEU A N 1
ATOM 661 C CA . LEU A 1 84 ? 5.256 -7.595 17.885 1.00 68.44 84 LEU A CA 1
ATOM 662 C C . LEU A 1 84 ? 5.733 -8.876 18.546 1.00 68.44 84 LEU A C 1
ATOM 664 O O . LEU A 1 84 ? 4.945 -9.802 18.712 1.00 68.44 84 LEU A O 1
ATOM 668 N N . GLN A 1 85 ? 6.999 -8.951 18.937 1.00 63.38 85 GLN A N 1
ATOM 669 C CA . GLN A 1 85 ? 7.408 -9.967 19.898 1.00 63.38 85 GLN A CA 1
ATOM 670 C C . GLN A 1 85 ? 7.220 -9.385 21.295 1.00 63.38 85 GLN A C 1
ATOM 672 O O . GLN A 1 85 ? 8.103 -8.720 21.831 1.00 63.38 85 GLN A O 1
ATOM 677 N N . ALA A 1 86 ? 6.042 -9.599 21.884 1.00 52.56 86 ALA A N 1
ATOM 678 C CA . ALA A 1 86 ? 5.817 -9.250 23.278 1.00 52.56 86 ALA A CA 1
ATOM 679 C C . ALA A 1 86 ? 6.777 -10.076 24.155 1.00 52.56 86 ALA A C 1
ATOM 681 O O . ALA A 1 86 ? 6.658 -11.296 24.239 1.00 52.56 86 ALA A O 1
ATOM 682 N N . GLY A 1 87 ? 7.776 -9.400 24.730 1.00 52.03 87 GLY A N 1
ATOM 683 C CA . GLY A 1 87 ? 8.676 -9.864 25.791 1.00 52.03 87 GLY A CA 1
ATOM 684 C C . GLY A 1 87 ? 8.830 -11.378 25.959 1.00 52.03 87 GLY A C 1
ATOM 685 O O . GLY A 1 87 ? 8.284 -11.945 26.896 1.00 52.03 87 GLY A O 1
ATOM 686 N N . GLY A 1 88 ? 9.607 -12.032 25.091 1.00 48.47 88 GLY A N 1
ATOM 687 C CA . GLY A 1 88 ? 10.190 -13.361 25.338 1.00 48.47 88 GLY A CA 1
ATOM 688 C C . GLY A 1 88 ? 9.242 -14.565 25.475 1.00 48.47 88 GLY A C 1
ATOM 689 O O . GLY A 1 88 ? 9.729 -15.691 25.437 1.00 48.47 88 GLY A O 1
ATOM 690 N N . GLN A 1 89 ? 7.924 -14.384 25.586 1.00 45.72 89 GLN A N 1
ATOM 691 C CA . GLN A 1 89 ? 6.960 -15.478 25.719 1.00 45.72 89 GLN A CA 1
ATOM 692 C C . GLN A 1 89 ? 6.026 -15.539 24.510 1.00 45.72 89 GLN A C 1
ATOM 694 O O . GLN A 1 89 ? 4.929 -15.003 24.535 1.00 45.72 89 GLN A O 1
ATOM 699 N N . GLY A 1 90 ? 6.487 -16.217 23.454 1.00 47.72 90 GLY A N 1
ATOM 700 C CA . GLY A 1 90 ? 5.705 -17.123 22.592 1.00 47.72 90 GLY A CA 1
ATOM 701 C C . GLY A 1 90 ? 4.427 -16.657 21.870 1.00 47.72 90 GLY A C 1
ATOM 702 O O . GLY A 1 90 ? 3.906 -17.434 21.077 1.00 47.72 90 GLY A O 1
ATOM 703 N N . GLY A 1 91 ? 3.919 -15.446 22.082 1.00 54.19 91 GLY A N 1
ATOM 704 C CA . GLY A 1 91 ? 2.678 -14.945 21.494 1.00 54.19 91 GLY A CA 1
ATOM 705 C C . GLY A 1 91 ? 2.937 -13.653 20.741 1.00 54.19 91 GLY A C 1
ATOM 706 O O . GLY A 1 91 ? 2.798 -12.568 21.296 1.00 54.19 91 GLY A O 1
ATOM 707 N N . GLY A 1 92 ? 3.373 -13.755 19.486 1.00 63.41 92 GLY A N 1
ATOM 708 C CA . GLY A 1 92 ? 3.593 -12.568 18.670 1.00 63.41 92 GLY A CA 1
ATOM 709 C C . GLY A 1 92 ? 2.267 -11.953 18.221 1.00 63.41 92 GLY A C 1
ATOM 710 O O . GLY A 1 92 ? 1.566 -12.564 17.412 1.00 63.41 92 GLY A O 1
ATOM 711 N N . GLU A 1 93 ? 1.921 -10.762 18.712 1.00 72.31 93 GLU A N 1
ATOM 712 C CA . GLU A 1 93 ? 0.739 -10.034 18.243 1.00 72.31 93 GLU A CA 1
ATOM 713 C C . GLU A 1 93 ? 1.006 -9.453 16.852 1.00 72.31 93 GLU A C 1
ATOM 715 O O . GLU A 1 93 ? 2.087 -8.939 16.559 1.00 72.31 93 GLU A O 1
ATOM 720 N N . LYS A 1 94 ? 0.025 -9.566 15.961 1.00 79.62 94 LYS A N 1
ATOM 721 C CA . LYS A 1 94 ? 0.125 -9.105 14.580 1.00 79.62 94 LYS A CA 1
ATOM 722 C C . LYS A 1 94 ? -0.732 -7.862 14.400 1.00 79.62 94 LYS A C 1
ATOM 724 O O . LYS A 1 94 ? -1.950 -7.951 14.447 1.00 79.62 94 LYS A O 1
ATOM 729 N N . ILE A 1 95 ? -0.098 -6.727 14.129 1.00 82.25 95 ILE A N 1
ATOM 730 C CA . ILE A 1 95 ? -0.777 -5.454 13.877 1.00 82.25 95 ILE A CA 1
ATOM 731 C C . ILE A 1 95 ? -0.806 -5.182 12.379 1.00 82.25 95 ILE A C 1
ATOM 733 O O . ILE A 1 95 ? 0.242 -5.059 11.739 1.00 82.25 95 ILE A O 1
ATOM 737 N N . ASN A 1 96 ? -1.999 -5.027 11.815 1.00 89.12 96 ASN A N 1
ATOM 738 C CA . ASN A 1 96 ? -2.188 -4.501 10.470 1.00 89.12 96 ASN A CA 1
ATOM 739 C C . ASN A 1 96 ? -2.970 -3.187 10.534 1.00 89.12 96 ASN A C 1
ATOM 741 O O . ASN A 1 96 ? -4.150 -3.164 10.856 1.00 89.12 96 ASN A O 1
ATOM 745 N N . ILE A 1 97 ? -2.310 -2.083 10.180 1.00 89.62 97 ILE A N 1
ATOM 746 C CA . ILE A 1 97 ? -2.913 -0.743 10.231 1.00 89.62 97 ILE A CA 1
ATOM 747 C C . ILE A 1 97 ? -4.095 -0.604 9.268 1.00 89.62 97 ILE A C 1
ATOM 749 O O . ILE A 1 97 ? -5.007 0.175 9.524 1.00 89.62 97 ILE A O 1
ATOM 753 N N . ARG A 1 98 ? -4.124 -1.382 8.178 1.00 91.50 98 ARG A N 1
ATOM 754 C CA . ARG A 1 98 ? -5.247 -1.352 7.234 1.00 91.50 98 ARG A CA 1
ATOM 755 C C . ARG A 1 98 ? -6.548 -1.882 7.838 1.00 91.50 98 ARG A C 1
ATOM 757 O O . ARG A 1 98 ? -7.605 -1.482 7.367 1.00 91.50 98 ARG A O 1
ATOM 764 N N . ASP A 1 99 ? -6.478 -2.696 8.891 1.00 90.88 99 ASP A N 1
ATOM 765 C CA . ASP A 1 99 ? -7.665 -3.265 9.543 1.00 90.88 99 ASP A CA 1
ATOM 766 C C . ASP A 1 99 ? -8.457 -2.204 10.330 1.00 90.88 99 ASP A C 1
ATOM 768 O O . ASP A 1 99 ? -9.635 -2.401 10.616 1.00 90.88 99 ASP A O 1
ATOM 772 N N . ALA A 1 100 ? -7.847 -1.050 10.632 1.00 89.50 100 ALA A N 1
ATOM 773 C CA . ALA A 1 100 ? -8.535 0.087 11.246 1.00 89.50 100 ALA A CA 1
ATOM 774 C C . ALA A 1 100 ? -9.511 0.794 10.283 1.00 89.50 100 ALA A C 1
ATOM 776 O O . ALA A 1 100 ? -10.402 1.518 10.727 1.00 89.50 100 ALA A O 1
ATOM 777 N N . PHE A 1 101 ? -9.363 0.594 8.968 1.00 91.19 101 PHE A N 1
ATOM 778 C CA . PHE A 1 101 ? -10.249 1.178 7.965 1.00 91.19 101 PHE A CA 1
ATOM 779 C C . PHE A 1 101 ? -11.416 0.230 7.706 1.00 91.19 101 PHE A C 1
ATOM 781 O O . PHE A 1 101 ? -11.267 -0.818 7.078 1.00 91.19 101 PHE A O 1
ATOM 788 N N . VAL A 1 102 ? -12.596 0.618 8.179 1.00 91.31 102 VAL A N 1
ATOM 789 C CA . VAL A 1 102 ? -13.813 -0.190 8.078 1.00 91.31 102 VAL A CA 1
ATOM 790 C C . VAL A 1 102 ? -14.853 0.478 7.189 1.00 91.31 102 VAL A C 1
ATOM 792 O O . VAL A 1 102 ? -14.845 1.691 6.977 1.00 91.31 102 VAL A O 1
ATOM 795 N N . ALA A 1 103 ? -15.766 -0.328 6.652 1.00 90.50 103 ALA A N 1
ATOM 796 C CA . ALA A 1 103 ? -16.898 0.189 5.901 1.00 90.50 103 ALA A CA 1
ATOM 797 C C . ALA A 1 103 ? -17.804 1.037 6.813 1.00 90.50 103 ALA A C 1
ATOM 799 O O . ALA A 1 103 ? -18.022 0.702 7.979 1.00 90.50 103 ALA A O 1
ATOM 800 N N . LYS A 1 104 ? -18.348 2.131 6.268 1.00 86.50 104 LYS A N 1
ATOM 801 C CA . LYS A 1 104 ? -19.315 2.984 6.971 1.00 86.50 104 LYS A CA 1
ATOM 802 C C . LYS A 1 104 ? -20.558 2.181 7.370 1.00 86.50 104 LYS A C 1
ATOM 804 O O . LYS A 1 104 ? -20.932 1.217 6.703 1.00 86.50 104 LYS A O 1
ATOM 809 N N . GLN A 1 105 ? -21.235 2.609 8.435 1.00 82.44 105 GLN A N 1
ATOM 810 C CA . GLN A 1 105 ? -22.501 2.015 8.860 1.00 82.44 105 GLN A CA 1
ATOM 811 C C . GLN A 1 105 ? -23.511 1.963 7.699 1.00 82.44 105 GLN A C 1
ATOM 813 O O . GLN A 1 105 ? -23.713 2.950 6.993 1.00 82.44 105 GLN A O 1
ATOM 818 N N . GLY A 1 106 ? -24.127 0.797 7.496 1.00 85.00 106 GLY A N 1
ATOM 819 C CA . GLY A 1 106 ? -25.034 0.529 6.374 1.00 85.00 106 GLY A CA 1
ATOM 820 C C . GLY A 1 106 ? -24.355 -0.054 5.128 1.00 85.00 106 GLY A C 1
ATOM 821 O O . GLY A 1 106 ? -25.041 -0.645 4.299 1.00 85.00 106 GLY A O 1
ATOM 822 N N . ALA A 1 107 ? -23.027 0.025 5.009 1.00 87.50 107 ALA A N 1
ATOM 823 C CA . ALA A 1 107 ? -22.276 -0.709 3.995 1.00 87.50 107 ALA A CA 1
ATOM 824 C C . ALA A 1 107 ? -21.873 -2.093 4.524 1.00 87.50 107 ALA A C 1
ATOM 826 O O . ALA A 1 107 ? -21.554 -2.266 5.700 1.00 87.50 107 ALA A O 1
ATOM 827 N N . THR A 1 108 ? -21.875 -3.101 3.651 1.00 86.94 108 THR A N 1
ATOM 828 C CA . THR A 1 108 ? -21.529 -4.472 4.046 1.00 86.94 108 THR A CA 1
ATOM 829 C C . THR A 1 108 ? -20.027 -4.727 3.984 1.00 86.94 108 THR A C 1
ATOM 831 O O . THR A 1 108 ? -19.508 -5.426 4.853 1.00 86.94 108 THR A O 1
ATOM 834 N N . ARG A 1 109 ? -19.313 -4.201 2.979 1.00 92.00 109 ARG A N 1
ATOM 835 C CA . ARG A 1 109 ? -17.884 -4.471 2.733 1.00 92.00 109 ARG A CA 1
ATOM 836 C C . ARG A 1 109 ? -17.188 -3.292 2.046 1.00 92.00 109 ARG A C 1
ATOM 838 O O . ARG A 1 109 ? -17.839 -2.469 1.409 1.00 92.00 109 ARG A O 1
ATOM 845 N N . LEU A 1 110 ? -15.859 -3.263 2.145 1.00 92.25 110 LEU A N 1
ATOM 846 C CA . LEU A 1 110 ? -14.991 -2.460 1.282 1.00 92.25 110 LEU A CA 1
ATOM 847 C C . LEU A 1 110 ? -14.623 -3.285 0.041 1.00 92.25 110 LEU A C 1
ATOM 849 O O . LEU A 1 110 ? -14.281 -4.460 0.169 1.00 92.25 110 LEU A O 1
ATOM 853 N N . LEU A 1 111 ? -14.691 -2.676 -1.143 1.00 94.19 111 LEU A N 1
ATOM 854 C CA . LEU A 1 111 ? -14.279 -3.294 -2.405 1.00 94.19 111 LEU A CA 1
ATOM 855 C C . LEU A 1 111 ? -12.951 -2.683 -2.861 1.00 94.19 111 LEU A C 1
ATOM 857 O O . LEU A 1 111 ? -12.848 -1.466 -2.999 1.00 94.19 111 LEU A O 1
ATOM 861 N N . ALA A 1 112 ? -11.957 -3.532 -3.114 1.00 93.50 112 ALA A N 1
ATOM 862 C CA . ALA A 1 112 ? -10.677 -3.148 -3.698 1.00 93.50 112 ALA A CA 1
ATOM 863 C C . ALA A 1 112 ? -10.539 -3.770 -5.092 1.00 93.50 112 ALA A C 1
ATOM 865 O O . ALA A 1 112 ? -10.899 -4.930 -5.295 1.00 93.50 112 ALA A O 1
ATOM 866 N N . LEU A 1 113 ? -10.033 -2.988 -6.046 1.00 96.31 113 LEU A N 1
ATOM 867 C CA . LEU A 1 113 ? -9.792 -3.405 -7.425 1.00 96.31 113 LEU A CA 1
ATOM 868 C C . LEU A 1 113 ? -8.347 -3.055 -7.778 1.00 96.31 113 LEU A C 1
ATOM 870 O O . LEU A 1 113 ? -8.016 -1.886 -7.967 1.00 96.31 113 LEU A O 1
ATOM 874 N N . ASP A 1 114 ? -7.495 -4.073 -7.851 1.00 95.50 114 ASP A N 1
ATOM 875 C CA . ASP A 1 114 ? -6.073 -3.922 -8.145 1.00 95.50 114 ASP A CA 1
ATOM 876 C C . ASP A 1 114 ? -5.758 -4.423 -9.557 1.00 95.50 114 ASP A C 1
ATOM 878 O O . ASP A 1 114 ? -6.157 -5.520 -9.959 1.00 95.50 114 ASP A O 1
ATOM 882 N N . TYR A 1 115 ? -4.992 -3.639 -10.317 1.00 95.62 115 TYR A N 1
ATOM 883 C CA . TYR A 1 115 ? -4.468 -4.109 -11.593 1.00 95.62 115 TYR A CA 1
ATOM 884 C C . TYR A 1 115 ? -3.356 -5.138 -11.374 1.00 95.62 115 TYR A C 1
ATOM 886 O O . TYR A 1 115 ? -2.356 -4.881 -10.702 1.00 95.62 115 TYR A O 1
ATOM 894 N N . SER A 1 116 ? -3.489 -6.294 -12.017 1.00 93.94 116 SER A N 1
ATOM 895 C CA . SER A 1 116 ? -2.483 -7.354 -11.959 1.00 93.94 116 SER A CA 1
ATOM 896 C C . SER A 1 116 ? -1.260 -6.998 -12.811 1.00 93.94 116 SER A C 1
ATOM 898 O O . SER A 1 116 ? -1.308 -7.062 -14.040 1.00 93.94 116 SER A O 1
ATOM 900 N N . GLN A 1 117 ? -0.162 -6.625 -12.141 1.00 93.75 117 GLN A N 1
ATOM 901 C CA . GLN A 1 117 ? 1.156 -6.331 -12.732 1.00 93.75 117 GLN A CA 1
ATOM 902 C C . GLN A 1 117 ? 1.118 -5.288 -13.863 1.00 93.75 117 GLN A C 1
ATOM 904 O O . GLN A 1 117 ? 1.734 -5.477 -14.916 1.00 93.75 117 GLN A O 1
ATOM 909 N N . ILE A 1 118 ? 0.395 -4.183 -13.656 1.00 95.62 118 ILE A N 1
ATOM 910 C CA . ILE A 1 118 ? 0.170 -3.171 -14.697 1.00 95.62 118 ILE A CA 1
ATOM 911 C C . ILE A 1 118 ? 1.466 -2.637 -15.309 1.00 95.62 118 ILE A C 1
ATOM 913 O O . ILE A 1 118 ? 1.561 -2.541 -16.529 1.00 95.62 118 ILE A O 1
ATOM 917 N N . GLU A 1 119 ? 2.497 -2.359 -14.508 1.00 95.56 119 GLU A N 1
ATOM 918 C CA . GLU A 1 119 ? 3.750 -1.804 -15.021 1.00 95.56 119 GLU A CA 1
ATOM 919 C C . GLU A 1 119 ? 4.489 -2.788 -15.934 1.00 95.56 119 GLU A C 1
ATOM 921 O O . GLU A 1 119 ? 5.016 -2.393 -16.972 1.00 95.56 119 GLU A O 1
ATOM 926 N N . ILE A 1 120 ? 4.493 -4.079 -15.586 1.00 96.12 120 ILE A N 1
ATOM 927 C CA . ILE A 1 120 ? 5.163 -5.109 -16.393 1.00 96.12 120 ILE A CA 1
ATOM 928 C C . ILE A 1 120 ? 4.369 -5.367 -17.677 1.00 96.12 120 ILE A C 1
ATOM 930 O O . ILE A 1 120 ? 4.964 -5.543 -18.738 1.00 96.12 120 ILE A O 1
ATOM 934 N N . ARG A 1 121 ? 3.033 -5.329 -17.616 1.00 95.25 121 ARG A N 1
ATOM 935 C CA . ARG A 1 121 ? 2.177 -5.434 -18.808 1.00 95.25 121 ARG A CA 1
ATOM 936 C C . ARG A 1 121 ? 2.393 -4.266 -19.766 1.00 95.25 121 ARG A C 1
ATOM 938 O O . ARG A 1 121 ? 2.542 -4.491 -20.965 1.00 95.25 121 ARG A O 1
ATOM 945 N N . LEU A 1 122 ? 2.483 -3.041 -19.247 1.00 95.12 122 LEU A N 1
ATOM 946 C CA . LEU A 1 122 ? 2.824 -1.863 -20.047 1.00 95.12 122 LEU A CA 1
ATOM 947 C C . LEU A 1 122 ? 4.215 -2.002 -20.674 1.00 95.12 122 LEU A C 1
ATOM 949 O O . LEU A 1 122 ? 4.373 -1.748 -21.864 1.00 95.12 122 LEU A O 1
ATOM 953 N N . LEU A 1 123 ? 5.211 -2.470 -19.916 1.00 96.81 123 LEU A N 1
ATOM 954 C CA . LEU A 1 123 ? 6.551 -2.723 -20.447 1.00 96.81 123 LEU A CA 1
ATOM 955 C C . LEU A 1 123 ? 6.545 -3.781 -21.560 1.00 96.81 123 LEU A C 1
ATOM 957 O O . LEU A 1 123 ? 7.201 -3.597 -22.584 1.00 96.81 123 LEU A O 1
ATOM 961 N N . ALA A 1 124 ? 5.807 -4.878 -21.389 1.00 96.38 124 ALA A N 1
ATOM 962 C CA . ALA A 1 124 ? 5.675 -5.925 -22.400 1.00 96.38 124 ALA A CA 1
ATOM 963 C C . ALA A 1 124 ? 5.068 -5.380 -23.698 1.00 96.38 124 ALA A C 1
ATOM 965 O O . ALA A 1 124 ? 5.588 -5.647 -24.781 1.00 96.38 124 ALA A O 1
ATOM 966 N N . HIS A 1 125 ? 4.030 -4.552 -23.570 1.00 94.62 125 HIS A N 1
ATOM 967 C CA . HIS A 1 125 ? 3.390 -3.885 -24.695 1.00 94.62 125 HIS A CA 1
ATOM 968 C C . HIS A 1 125 ? 4.339 -2.912 -25.411 1.00 94.62 125 HIS A C 1
ATOM 970 O O . HIS A 1 125 ? 4.524 -3.021 -26.619 1.00 94.62 125 HIS A O 1
ATOM 976 N N . LEU A 1 126 ? 4.985 -2.005 -24.671 1.00 96.88 126 LEU A N 1
ATOM 977 C CA . LEU A 1 126 ? 5.863 -0.976 -25.239 1.00 96.88 126 LEU A CA 1
ATOM 978 C C . LEU A 1 126 ? 7.154 -1.549 -25.840 1.00 96.88 126 LEU A C 1
ATOM 980 O O . LEU A 1 126 ? 7.664 -1.017 -26.819 1.00 96.88 126 LEU A O 1
ATOM 984 N N . SER A 1 127 ? 7.691 -2.628 -25.263 1.00 97.00 127 SER A N 1
ATOM 985 C CA . SER A 1 127 ? 8.907 -3.285 -25.767 1.00 97.00 127 SER A CA 1
ATOM 986 C C . SER A 1 127 ? 8.660 -4.227 -26.947 1.00 97.00 127 SER A C 1
ATOM 988 O O . SER A 1 127 ? 9.619 -4.645 -27.592 1.00 97.00 127 SER A O 1
ATOM 990 N N . GLY A 1 128 ? 7.406 -4.621 -27.206 1.00 94.38 128 GLY A N 1
ATOM 991 C CA . GLY A 1 128 ? 7.070 -5.633 -28.213 1.00 94.38 128 GLY A CA 1
ATOM 992 C C . GLY A 1 128 ? 7.634 -7.029 -27.907 1.00 94.38 128 GLY A C 1
ATOM 993 O O . GLY A 1 128 ? 7.724 -7.876 -28.797 1.00 94.38 128 GLY A O 1
ATOM 994 N N . CYS A 1 129 ? 8.049 -7.296 -26.665 1.00 95.81 129 CYS A N 1
ATOM 995 C CA . CYS A 1 129 ? 8.699 -8.551 -26.303 1.00 95.81 129 CYS A CA 1
ATOM 996 C C . CYS A 1 129 ? 7.688 -9.706 -26.242 1.00 95.81 129 CYS A C 1
ATOM 998 O O . CYS A 1 129 ? 7.035 -9.932 -25.221 1.00 95.81 129 CYS A O 1
ATOM 1000 N N . GLY A 1 130 ? 7.613 -10.500 -27.314 1.00 93.56 130 GLY A N 1
ATOM 1001 C CA . GLY A 1 130 ? 6.703 -11.649 -27.405 1.00 93.56 130 GLY A CA 1
ATOM 1002 C C . GLY A 1 130 ? 6.887 -12.685 -26.289 1.00 93.56 130 GLY A C 1
ATOM 1003 O O . GLY A 1 130 ? 5.904 -13.247 -25.815 1.00 93.56 130 GLY A O 1
ATOM 1004 N N . LYS A 1 131 ? 8.120 -12.888 -25.797 1.00 95.38 131 LYS A N 1
ATOM 1005 C CA . LYS A 1 131 ? 8.383 -13.770 -24.643 1.00 95.38 131 LYS A CA 1
ATOM 1006 C C . LYS A 1 131 ? 7.729 -13.245 -23.367 1.00 95.38 131 LYS A C 1
ATOM 1008 O O . LYS A 1 131 ? 7.113 -14.016 -22.640 1.00 95.38 131 LYS A O 1
ATOM 1013 N N . LEU A 1 132 ? 7.848 -11.943 -23.103 1.00 94.56 132 LEU A N 1
ATOM 1014 C CA . LEU A 1 132 ? 7.263 -11.328 -21.914 1.00 94.56 132 LEU A CA 1
ATOM 1015 C C . LEU A 1 132 ? 5.732 -11.322 -22.002 1.00 94.56 132 LEU A C 1
ATOM 1017 O O . LEU A 1 132 ? 5.070 -11.676 -21.033 1.00 94.56 132 LEU A O 1
ATOM 1021 N N . CYS A 1 133 ? 5.173 -11.018 -23.176 1.00 92.12 133 CYS A N 1
ATOM 1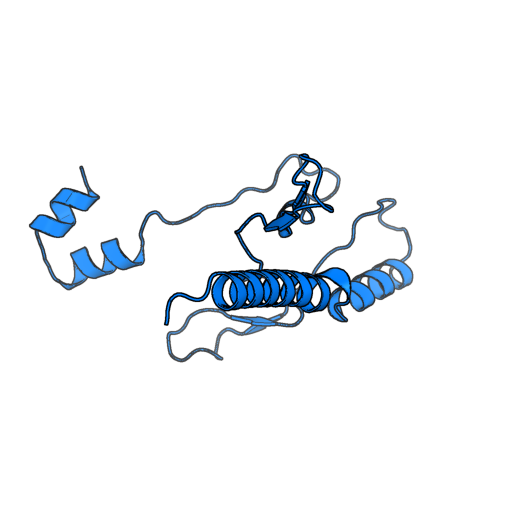022 C CA . CYS A 1 133 ? 3.736 -11.144 -23.424 1.00 92.12 133 CYS A CA 1
ATOM 1023 C C . CYS A 1 133 ? 3.240 -12.583 -23.221 1.00 92.12 133 CYS A C 1
ATOM 1025 O O . CYS A 1 133 ? 2.207 -12.782 -22.592 1.00 92.12 133 CYS A O 1
ATOM 1027 N N . GLY A 1 134 ? 3.987 -13.581 -23.705 1.00 93.62 134 GLY A N 1
ATOM 1028 C CA . GLY A 1 134 ? 3.659 -14.994 -23.516 1.00 93.62 134 GLY A CA 1
ATOM 1029 C C . GLY A 1 134 ? 3.611 -15.396 -22.041 1.00 93.62 134 GLY A C 1
ATOM 1030 O O . GLY A 1 134 ? 2.650 -16.023 -21.620 1.00 93.62 134 GLY A O 1
ATOM 1031 N N . VAL A 1 135 ? 4.594 -14.973 -21.239 1.00 95.00 135 VAL A N 1
ATOM 1032 C CA . VAL A 1 135 ? 4.632 -15.259 -19.791 1.00 95.00 135 VAL A CA 1
ATOM 1033 C C . VAL A 1 135 ? 3.481 -14.589 -19.030 1.00 95.00 135 VAL A C 1
ATOM 1035 O O . VAL A 1 135 ? 2.977 -15.160 -18.073 1.00 95.00 135 VAL A O 1
ATOM 1038 N N . LEU A 1 136 ? 3.058 -13.386 -19.428 1.00 93.12 136 LEU A N 1
ATOM 1039 C CA . LEU A 1 136 ? 2.002 -12.628 -18.735 1.00 93.12 136 LEU A CA 1
ATOM 1040 C C . LEU A 1 136 ? 0.568 -13.037 -19.111 1.00 93.12 136 LEU A C 1
ATOM 1042 O O . LEU A 1 136 ? -0.378 -12.580 -18.456 1.00 93.12 136 LEU A O 1
ATOM 1046 N N . ASN A 1 137 ? 0.422 -13.811 -20.187 1.00 90.12 137 ASN A N 1
ATOM 1047 C CA . ASN A 1 137 ? -0.856 -14.287 -20.723 1.00 90.12 137 ASN A CA 1
ATOM 1048 C C . ASN A 1 137 ? -1.057 -15.801 -20.546 1.00 90.12 137 ASN A C 1
ATOM 1050 O O . ASN A 1 137 ? -2.111 -16.303 -20.932 1.00 90.12 137 ASN A O 1
ATOM 1054 N N . ALA A 1 138 ? -0.050 -16.507 -20.026 1.00 79.00 138 ALA A N 1
ATOM 1055 C CA . ALA A 1 138 ? -0.161 -17.894 -19.583 1.00 79.00 138 ALA A CA 1
ATOM 1056 C C . ALA A 1 138 ? -0.911 -17.974 -18.246 1.00 79.00 138 ALA A C 1
ATOM 1058 O O . ALA A 1 138 ? -1.655 -18.961 -18.069 1.00 79.00 138 ALA A O 1
#

Secondary structure (DSSP, 8-state):
---HHHHHHHHHHHHHHHHHHHIIIIIS-HHHHHHHHHHHHT-TTS-SSPPPP--EEESSS-TT---EEESS-GGG---SPEEEE-TTSS-EEEE-GGGG--PPTT---------TTHHHHHHHHHHT-HHHHHHHH-

Organism: NCBI:txid1461544

Radius of gyration: 21.28 Å; chains: 1; bounding box: 58×38×54 Å

pLDDT: mean 85.07, std 12.32, range [45.72, 97.0]